Protein AF-A0A914F8B7-F1 (afdb_monomer_lite)

pLDDT: mean 70.93, std 23.7, range [25.31, 95.06]

Foldseek 3Di:
DDDDDDDDDDDDPPPPPPPPPPDFQWAWKDFPNDIWIEGEDAQAAAKAFEPVVCVVVVPPDFAADWDWDAGPVRDIFTFRGKDWTWMGGPHDIDTDIHTYTHDDPTRMYDHVNVVVVDAFDFDQGVNDTDTDHDD

Secondary structure (DSSP, 8-state):
---------SS--------------EEEEEETTEEEEEEE-TT-SS-EEEHHHHHHTT----EEEEEEEE-TTS-EEEEEEEEEEEEEETTEEEEEEEEEES--SSSEEE-HHHHTTSTT-EEEETTEEEE----

Sequence (135 aa):
MVLQTYNVANGIANAVTARIVKSPSCIKITSKDKKFIARVGTGTSLSVCHEKVLETLKIQSYNRGEKTITAPNGHVYHTIGQVQLSILIKNAEVVHDFYVVQQLEEDFLIGNDIMGKFGSISFTDYGKKITFGEV

Radius of gyration: 18.37 Å; chains: 1; bounding box: 32×38×57 Å

Structure (mmCIF, N/CA/C/O backbone):
data_AF-A0A914F8B7-F1
#
_entry.id   AF-A0A914F8B7-F1
#
loop_
_atom_site.group_PDB
_atom_site.id
_atom_site.type_symbol
_atom_site.label_atom_id
_atom_site.label_alt_id
_atom_site.label_comp_id
_atom_site.label_asym_id
_atom_site.label_entity_id
_atom_site.label_seq_id
_atom_site.pdbx_PDB_ins_code
_atom_site.Cartn_x
_atom_site.Cartn_y
_atom_site.Cartn_z
_atom_site.occupancy
_atom_site.B_iso_or_equiv
_atom_site.auth_seq_id
_atom_site.auth_comp_id
_atom_site.auth_asym_id
_atom_site.auth_atom_id
_atom_site.pdbx_PDB_model_num
ATOM 1 N N . MET A 1 1 ? -4.993 6.446 -22.164 1.00 37.19 1 MET A N 1
ATOM 2 C CA . MET A 1 1 ? -6.115 6.061 -23.042 1.00 37.19 1 MET A CA 1
ATOM 3 C C . MET A 1 1 ? -6.555 7.290 -23.816 1.00 37.19 1 MET A C 1
ATOM 5 O O . MET A 1 1 ? -6.651 8.357 -23.220 1.00 37.19 1 MET A O 1
ATOM 9 N N . VAL A 1 2 ? -6.679 7.146 -25.133 1.00 32.12 2 VAL A N 1
ATOM 10 C CA . VAL A 1 2 ? -6.876 8.219 -26.116 1.00 32.12 2 VAL A CA 1
ATOM 11 C C . VAL A 1 2 ? -8.314 8.726 -26.071 1.00 32.12 2 VAL A C 1
ATOM 13 O O . VAL A 1 2 ? -9.238 7.921 -26.040 1.00 32.12 2 VAL A O 1
ATOM 16 N N . LEU A 1 3 ? -8.497 10.043 -26.138 1.00 25.31 3 LEU A N 1
ATOM 17 C CA . LEU A 1 3 ? -9.728 10.644 -26.642 1.00 25.31 3 LEU A CA 1
ATOM 18 C C . LEU A 1 3 ? -9.331 11.688 -27.685 1.00 25.31 3 LEU A C 1
ATOM 20 O O . LEU A 1 3 ? -8.797 12.745 -27.357 1.00 25.31 3 LEU A O 1
ATOM 24 N N . GLN A 1 4 ? -9.541 11.330 -28.950 1.00 32.66 4 GLN A N 1
ATOM 25 C CA . GLN A 1 4 ? -9.626 12.276 -30.053 1.00 32.66 4 GLN A CA 1
ATOM 26 C C . GLN A 1 4 ? -10.985 12.967 -29.976 1.00 32.66 4 GLN A C 1
ATOM 28 O O . GLN A 1 4 ? -12.018 12.303 -29.914 1.00 32.66 4 GLN A O 1
ATOM 33 N N . THR A 1 5 ? -10.984 14.287 -30.081 1.00 30.89 5 THR A N 1
ATOM 34 C CA . THR A 1 5 ? -12.146 15.040 -30.546 1.00 30.89 5 THR A CA 1
ATOM 35 C C . THR A 1 5 ? -11.673 16.006 -31.617 1.00 30.89 5 THR A C 1
ATOM 37 O O . THR A 1 5 ? -10.880 16.909 -31.365 1.00 30.89 5 THR A O 1
ATOM 40 N N . TYR A 1 6 ? -12.145 15.775 -32.839 1.00 34.50 6 TYR A N 1
ATOM 41 C CA . TYR A 1 6 ? -12.023 16.719 -33.938 1.00 34.50 6 TYR A CA 1
ATOM 42 C C . TYR A 1 6 ? -13.198 17.684 -33.871 1.00 34.50 6 TYR A C 1
ATOM 44 O O . TYR A 1 6 ? -14.342 17.255 -33.738 1.00 34.50 6 TYR A O 1
ATOM 52 N N . ASN A 1 7 ? -12.922 18.974 -34.025 1.00 31.27 7 ASN A N 1
ATOM 53 C CA . ASN A 1 7 ? -13.930 19.907 -34.494 1.00 31.27 7 ASN A CA 1
ATOM 54 C C . ASN A 1 7 ? -13.287 20.813 -35.541 1.00 31.27 7 ASN A C 1
ATOM 56 O O . ASN A 1 7 ? -12.334 21.538 -35.258 1.00 31.27 7 ASN A O 1
ATOM 60 N N . VAL A 1 8 ? -13.764 20.681 -36.776 1.00 47.00 8 VAL A N 1
ATOM 61 C CA . VAL A 1 8 ? -13.267 21.402 -37.945 1.00 47.00 8 VAL A CA 1
ATOM 62 C C . VAL A 1 8 ? -14.101 22.665 -38.082 1.00 47.00 8 VAL A C 1
ATOM 64 O O . VAL A 1 8 ? -15.230 22.619 -38.558 1.00 47.00 8 VAL A O 1
ATOM 67 N N . ALA A 1 9 ? -13.545 23.797 -37.668 1.00 38.91 9 ALA A N 1
ATOM 68 C CA . ALA A 1 9 ? -14.028 25.098 -38.102 1.00 38.91 9 ALA A CA 1
ATOM 69 C C . ALA A 1 9 ? -12.837 26.058 -38.197 1.00 38.91 9 ALA A C 1
ATOM 71 O O . ALA A 1 9 ? -12.260 26.455 -37.190 1.00 38.91 9 ALA A O 1
ATOM 72 N N . ASN A 1 10 ? -12.498 26.419 -39.436 1.00 38.81 10 ASN A N 1
ATOM 73 C CA . ASN A 1 10 ? -11.665 27.562 -39.817 1.00 38.81 10 ASN A CA 1
ATOM 74 C C . ASN A 1 10 ? -10.151 27.480 -39.515 1.00 38.81 10 ASN A C 1
ATOM 76 O O . ASN A 1 10 ? -9.609 28.151 -38.646 1.00 38.81 10 ASN A O 1
ATOM 80 N N . GLY A 1 11 ? -9.438 26.742 -40.370 1.00 42.34 11 GLY A N 1
ATOM 81 C CA . GLY A 1 11 ? -8.368 27.344 -41.180 1.00 42.34 11 GLY A CA 1
ATOM 82 C C . GLY A 1 11 ? -6.979 27.613 -40.589 1.00 42.34 11 GLY A C 1
ATOM 83 O O . GLY A 1 11 ? -6.088 27.887 -41.383 1.00 42.34 11 GLY A O 1
ATOM 84 N N . ILE A 1 12 ? -6.723 27.509 -39.280 1.00 40.31 12 ILE A N 1
ATOM 85 C CA . ILE A 1 12 ? -5.348 27.574 -38.737 1.00 40.31 12 ILE A CA 1
ATOM 86 C C . ILE A 1 12 ? -5.205 26.568 -37.589 1.00 40.31 12 ILE A C 1
ATOM 88 O O . ILE A 1 12 ? -5.619 26.818 -36.458 1.00 40.31 12 ILE A O 1
ATOM 92 N N . ALA A 1 13 ? -4.617 25.407 -37.881 1.00 36.19 13 ALA A N 1
ATOM 93 C CA . ALA A 1 13 ? -4.333 24.364 -36.900 1.00 36.19 13 ALA A CA 1
ATOM 94 C C . ALA A 1 13 ? -3.133 24.754 -36.017 1.00 36.19 13 ALA A C 1
ATOM 96 O O . ALA A 1 13 ? -2.030 24.242 -36.184 1.00 36.19 13 ALA A O 1
ATOM 97 N N . ASN A 1 14 ? -3.339 25.652 -35.053 1.00 35.00 14 ASN A N 1
ATOM 98 C CA . ASN A 1 14 ? -2.416 25.782 -33.928 1.00 35.00 14 ASN A CA 1
ATOM 99 C C . ASN A 1 14 ? -2.689 24.628 -32.960 1.00 35.00 14 ASN A C 1
ATOM 101 O O . ASN A 1 14 ? -3.625 24.670 -32.162 1.00 35.00 14 ASN A O 1
ATOM 105 N N . ALA A 1 15 ? -1.888 23.567 -33.067 1.00 36.19 15 ALA A N 1
ATOM 106 C CA . ALA A 1 15 ? -1.939 22.412 -32.181 1.00 36.19 15 ALA A CA 1
ATOM 107 C C . ALA A 1 15 ? -1.484 22.803 -30.764 1.00 36.19 15 ALA A C 1
ATOM 109 O O . ALA A 1 15 ? -0.338 22.593 -30.368 1.00 36.19 15 ALA A O 1
ATOM 110 N N . VAL A 1 16 ? -2.392 23.375 -29.972 1.00 34.91 16 VAL A N 1
ATOM 111 C CA . VAL A 1 16 ? -2.195 23.509 -28.528 1.00 34.91 16 VAL A CA 1
ATOM 112 C C . VAL A 1 16 ? -2.337 22.113 -27.935 1.00 34.91 16 VAL A C 1
ATOM 114 O O . VAL A 1 16 ? -3.436 21.620 -27.685 1.00 34.91 16 VAL A O 1
ATOM 117 N N . THR A 1 17 ? -1.203 21.441 -27.750 1.00 32.34 17 THR A N 1
ATOM 118 C CA . THR A 1 17 ? -1.156 20.142 -27.079 1.00 32.34 17 THR A CA 1
ATOM 119 C C . THR A 1 17 ? -1.384 20.381 -25.590 1.00 32.34 17 THR A C 1
ATOM 121 O O . THR A 1 17 ? -0.444 20.593 -24.826 1.00 32.34 17 THR A O 1
ATOM 124 N N . ALA A 1 18 ? -2.646 20.389 -25.165 1.00 30.89 18 ALA A N 1
ATOM 125 C CA . ALA A 1 18 ? -2.991 20.409 -23.753 1.00 30.89 18 ALA A CA 1
ATOM 126 C C . ALA A 1 18 ? -2.551 19.078 -23.120 1.00 30.89 18 ALA A C 1
ATOM 128 O O . ALA A 1 18 ? -3.255 18.070 -23.182 1.00 30.89 18 ALA A O 1
ATOM 129 N N . ARG A 1 19 ? -1.361 19.055 -22.508 1.00 30.33 19 ARG A N 1
ATOM 130 C CA . ARG A 1 19 ? -0.981 17.990 -21.574 1.00 30.33 19 ARG A CA 1
ATOM 131 C C . ARG A 1 19 ? -1.854 18.143 -20.333 1.00 30.33 19 ARG A C 1
ATOM 133 O O . ARG A 1 19 ? -1.567 18.960 -19.464 1.00 30.33 19 ARG A O 1
ATOM 140 N N . ILE A 1 20 ? -2.921 17.353 -20.242 1.00 35.34 20 ILE A N 1
ATOM 141 C CA . ILE A 1 20 ? -3.621 17.164 -18.972 1.00 35.34 20 ILE A CA 1
ATOM 142 C C . ILE A 1 20 ? -2.668 16.379 -18.071 1.00 35.34 20 ILE A C 1
ATOM 144 O O . ILE A 1 20 ? -2.543 15.159 -18.179 1.00 35.34 20 ILE A O 1
ATOM 148 N N . VAL A 1 21 ? -1.960 17.099 -17.205 1.00 30.67 21 VAL A N 1
ATOM 149 C CA . VAL A 1 21 ? -1.209 16.520 -16.093 1.00 30.67 21 VAL A CA 1
ATOM 150 C C . VAL A 1 21 ? -2.255 15.977 -15.125 1.00 30.67 21 VAL A C 1
ATOM 152 O O . VAL A 1 21 ? -2.869 16.723 -14.369 1.00 30.67 21 VAL A O 1
ATOM 155 N N . LYS A 1 22 ? -2.556 14.679 -15.230 1.00 39.94 22 LYS A N 1
ATOM 156 C CA . LYS A 1 22 ? -3.437 13.996 -14.284 1.00 39.94 22 LYS A CA 1
ATOM 157 C C . LYS A 1 22 ? -2.702 13.992 -12.946 1.00 39.94 22 LYS A C 1
ATOM 159 O O . LYS A 1 22 ? -1.717 13.271 -12.803 1.00 39.94 22 LYS A O 1
ATOM 164 N N . SER A 1 23 ? -3.130 14.842 -12.015 1.00 40.31 23 SER A N 1
ATOM 165 C CA . SER A 1 23 ? -2.624 14.824 -10.644 1.00 40.31 23 SER A CA 1
ATOM 166 C C . SER A 1 23 ? -2.704 13.390 -10.111 1.00 40.31 23 SER A C 1
ATOM 168 O O . SER A 1 23 ? -3.693 12.707 -10.404 1.00 40.31 23 SER A O 1
ATOM 170 N N . PRO A 1 24 ? -1.685 12.896 -9.391 1.00 53.50 24 PRO A N 1
ATOM 171 C CA . PRO A 1 24 ? -1.750 11.567 -8.801 1.00 53.50 24 PRO A CA 1
ATOM 172 C C . PRO A 1 24 ? -2.999 11.486 -7.916 1.00 53.50 24 PRO A C 1
ATOM 174 O O . PRO A 1 24 ? -3.166 12.285 -6.997 1.00 53.50 24 PRO A O 1
ATOM 177 N N . SER A 1 25 ? -3.911 10.564 -8.236 1.00 71.19 25 SER A N 1
ATOM 178 C CA . SER A 1 25 ? -5.146 10.401 -7.472 1.00 71.19 25 SER A CA 1
ATOM 179 C C . SER A 1 25 ? -4.796 9.782 -6.122 1.00 71.19 25 SER A C 1
ATOM 181 O O . SER A 1 25 ? -4.442 8.605 -6.041 1.00 71.19 25 SER A O 1
ATOM 183 N N . CYS A 1 26 ? -4.861 10.585 -5.065 1.00 81.44 26 CYS A N 1
ATOM 184 C CA . CYS A 1 26 ? -4.629 10.136 -3.698 1.00 81.44 26 CYS A CA 1
ATOM 185 C C . CYS A 1 26 ? -5.960 9.825 -3.010 1.00 81.44 26 CYS A C 1
ATOM 187 O O . CYS A 1 26 ? -6.941 10.556 -3.146 1.00 81.44 26 CYS A O 1
ATOM 189 N N . ILE A 1 27 ? -5.991 8.746 -2.236 1.00 84.62 27 ILE A N 1
ATOM 190 C CA . ILE A 1 27 ? -7.159 8.294 -1.483 1.00 84.62 27 ILE A CA 1
ATOM 191 C C . ILE A 1 27 ? -6.814 8.177 -0.001 1.00 84.62 27 ILE A C 1
ATOM 193 O O . ILE A 1 27 ? -5.676 7.900 0.375 1.00 84.62 27 ILE A O 1
ATOM 197 N N . LYS A 1 28 ? -7.813 8.388 0.857 1.00 88.69 28 LYS A N 1
ATOM 198 C CA . LYS A 1 28 ? -7.681 8.151 2.296 1.00 88.69 28 LYS A CA 1
ATOM 199 C C . LYS A 1 28 ? -7.972 6.686 2.584 1.00 88.69 28 LYS A C 1
ATOM 201 O O . LYS A 1 28 ? -9.022 6.186 2.178 1.00 88.69 28 LYS A O 1
ATOM 206 N N . ILE A 1 29 ? -7.076 6.043 3.319 1.00 90.75 29 ILE A N 1
ATOM 207 C CA . ILE A 1 29 ? -7.253 4.673 3.800 1.00 90.75 29 ILE A CA 1
ATOM 208 C C . ILE A 1 29 ? -7.080 4.632 5.316 1.00 90.75 29 ILE A C 1
ATOM 210 O O . ILE A 1 29 ? -6.468 5.526 5.903 1.00 90.75 29 ILE A O 1
ATOM 214 N N . THR A 1 30 ? -7.648 3.617 5.958 1.00 92.06 30 THR A N 1
ATOM 215 C CA . THR A 1 30 ? -7.530 3.416 7.408 1.00 92.06 30 THR A CA 1
ATOM 216 C C . THR A 1 30 ? -6.972 2.028 7.707 1.00 92.06 30 THR A C 1
ATOM 218 O O . THR A 1 30 ? -7.389 1.065 7.085 1.00 92.06 30 THR A O 1
ATOM 221 N N . SER A 1 31 ? -6.046 1.901 8.654 1.00 93.19 31 SER A N 1
ATOM 222 C CA . SER A 1 31 ? -5.557 0.610 9.161 1.00 93.19 31 SER A CA 1
ATOM 223 C C . SER A 1 31 ? -5.355 0.708 10.671 1.00 93.19 31 SER A C 1
ATOM 225 O O . SER A 1 31 ? -4.770 1.688 11.128 1.00 93.19 31 SER A O 1
ATOM 227 N N . LYS A 1 32 ? -5.861 -0.258 11.455 1.00 91.19 32 LYS A N 1
ATOM 228 C CA . LYS A 1 32 ? -5.862 -0.227 12.939 1.00 91.19 32 LYS A CA 1
ATOM 229 C C . LYS A 1 32 ? -6.224 1.157 13.519 1.00 91.19 32 LYS A C 1
ATOM 231 O O . LYS A 1 32 ? -5.476 1.720 14.317 1.00 91.19 32 LYS A O 1
ATOM 236 N N . ASP A 1 33 ? -7.312 1.752 13.029 1.00 89.94 33 ASP A N 1
ATOM 237 C CA . ASP A 1 33 ? -7.808 3.083 13.429 1.00 89.94 33 ASP A CA 1
ATOM 238 C C . ASP A 1 33 ? -6.886 4.279 13.109 1.00 89.94 33 ASP A C 1
ATOM 240 O O . ASP A 1 33 ? -7.164 5.421 13.490 1.00 89.94 33 ASP A O 1
ATOM 244 N N . LYS A 1 34 ? -5.793 4.059 12.372 1.00 92.88 34 LYS A N 1
ATOM 245 C CA . LYS A 1 34 ? -4.893 5.105 11.870 1.00 92.88 34 LYS A CA 1
ATOM 246 C C . LYS A 1 34 ? -5.217 5.426 10.419 1.00 92.88 34 LYS A C 1
ATOM 248 O O . LYS A 1 34 ? -5.467 4.529 9.621 1.00 92.88 34 LYS A O 1
ATOM 253 N N . LYS A 1 35 ? -5.218 6.716 10.082 1.00 92.94 35 LYS A N 1
ATOM 254 C CA . LYS A 1 35 ? -5.517 7.215 8.735 1.00 92.94 35 LYS A CA 1
ATOM 255 C C . LYS A 1 35 ? -4.222 7.489 7.986 1.00 92.94 35 LYS A C 1
ATOM 257 O O . LYS A 1 35 ? -3.328 8.111 8.549 1.00 92.94 35 LYS A O 1
ATOM 262 N N . PHE A 1 36 ? -4.186 7.091 6.722 1.00 93.94 36 PHE A N 1
ATOM 263 C CA . PHE A 1 36 ? -3.040 7.255 5.836 1.00 93.94 36 PHE A CA 1
ATOM 264 C C . PHE A 1 36 ? -3.477 7.796 4.479 1.00 93.94 36 PHE A C 1
ATOM 266 O O . PHE A 1 36 ? -4.652 7.691 4.095 1.00 93.94 36 PHE A O 1
ATOM 273 N N . ILE A 1 37 ? -2.518 8.360 3.750 1.00 90.50 37 ILE A N 1
ATOM 274 C CA . ILE A 1 37 ? -2.707 8.785 2.365 1.00 90.50 37 ILE A CA 1
ATOM 275 C C . ILE A 1 37 ? -2.068 7.761 1.436 1.00 90.50 37 ILE A C 1
ATOM 277 O O . ILE A 1 37 ? -0.882 7.459 1.538 1.00 90.50 37 ILE A O 1
ATOM 281 N N . ALA A 1 38 ? -2.871 7.243 0.511 1.00 89.75 38 ALA A N 1
ATOM 282 C CA . ALA A 1 38 ? -2.425 6.280 -0.475 1.00 89.75 38 ALA A CA 1
ATOM 283 C C . ALA A 1 38 ? -2.512 6.869 -1.884 1.00 89.75 38 ALA A C 1
ATOM 285 O O . ALA A 1 38 ? -3.571 7.347 -2.293 1.00 89.75 38 ALA A O 1
ATOM 286 N N . ARG A 1 39 ? -1.418 6.817 -2.643 1.00 87.19 39 ARG A N 1
ATOM 287 C CA . ARG A 1 39 ? -1.391 7.190 -4.060 1.00 87.19 39 ARG A CA 1
ATOM 288 C C . ARG A 1 39 ? -1.854 6.002 -4.902 1.00 87.19 39 ARG A C 1
ATOM 290 O O . ARG A 1 39 ? -1.351 4.893 -4.752 1.0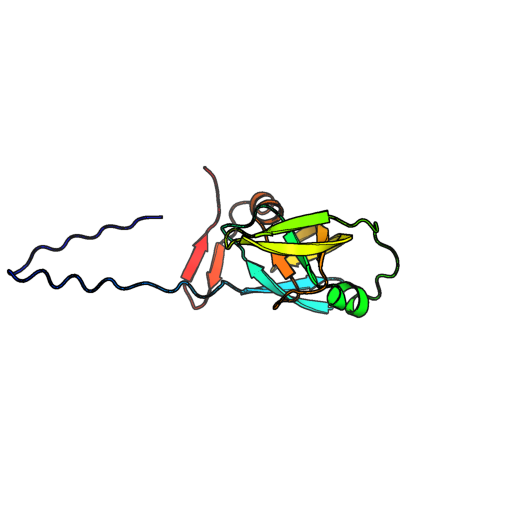0 87.19 39 ARG A O 1
ATOM 297 N N . VAL A 1 40 ? -2.808 6.225 -5.801 1.00 83.31 40 VAL A N 1
ATOM 298 C CA . VAL A 1 40 ? -3.336 5.195 -6.707 1.00 83.31 40 VAL A CA 1
ATOM 299 C C . VAL A 1 40 ? -2.483 5.162 -7.974 1.00 83.31 40 VAL A C 1
ATOM 301 O O . VAL A 1 40 ? -2.522 6.084 -8.792 1.00 83.31 40 VAL A O 1
ATOM 304 N N . GLY A 1 41 ? -1.689 4.104 -8.138 1.00 73.44 41 GLY A N 1
ATOM 305 C CA . GLY A 1 41 ? -0.772 3.945 -9.260 1.00 73.44 41 GLY A CA 1
ATOM 306 C C . GLY A 1 41 ? -1.395 3.137 -10.395 1.00 73.44 41 GLY A C 1
ATOM 307 O O . GLY A 1 41 ? -1.325 1.915 -10.418 1.00 73.44 41 GLY A O 1
ATOM 308 N N . THR A 1 42 ? -1.952 3.807 -11.408 1.00 63.62 42 THR A N 1
ATOM 309 C CA . THR A 1 42 ? -2.565 3.118 -12.566 1.00 63.62 42 THR A CA 1
ATOM 310 C C . THR A 1 42 ? -1.562 2.363 -13.450 1.00 63.62 42 THR A C 1
ATOM 312 O O . THR A 1 42 ? -1.966 1.654 -14.365 1.00 63.62 42 THR A O 1
ATOM 315 N N . GLY A 1 43 ? -0.258 2.549 -13.223 1.00 66.12 43 GLY A N 1
ATOM 316 C CA . GLY A 1 43 ? 0.827 1.861 -13.930 1.00 66.12 43 GLY A CA 1
ATOM 317 C C . GLY A 1 43 ? 1.656 0.929 -13.045 1.00 66.12 43 GLY A C 1
ATOM 318 O O . GLY A 1 43 ? 2.688 0.445 -13.495 1.00 66.12 43 GLY A O 1
ATOM 319 N N . THR A 1 44 ? 1.263 0.710 -11.790 1.00 70.88 44 THR A N 1
ATOM 320 C CA . THR A 1 44 ? 2.037 -0.098 -10.839 1.00 70.88 44 THR A CA 1
ATOM 321 C C . THR A 1 44 ? 1.342 -1.426 -10.599 1.00 70.88 44 THR A C 1
ATOM 323 O O . THR A 1 44 ? 0.193 -1.456 -10.168 1.00 70.88 44 THR A O 1
ATOM 326 N N . SER A 1 45 ? 2.035 -2.531 -10.866 1.00 79.06 45 SER A N 1
ATOM 327 C CA . SER A 1 45 ? 1.486 -3.877 -10.656 1.00 79.06 45 SER A CA 1
ATOM 328 C C . SER A 1 45 ? 1.464 -4.298 -9.188 1.00 79.06 45 SER A C 1
ATOM 330 O O . SER A 1 45 ? 0.720 -5.207 -8.847 1.00 79.06 45 SER A O 1
ATOM 332 N N . LEU A 1 46 ? 2.281 -3.655 -8.349 1.00 85.62 46 LEU A N 1
ATOM 333 C CA . LEU A 1 46 ? 2.501 -4.019 -6.952 1.00 85.62 46 LEU A CA 1
ATOM 334 C C . LEU A 1 46 ? 2.128 -2.868 -6.022 1.00 85.62 46 LEU A C 1
ATOM 336 O O . LEU A 1 46 ? 2.389 -1.703 -6.338 1.00 85.62 46 LEU A O 1
ATOM 340 N N . SER A 1 47 ? 1.593 -3.215 -4.859 1.00 90.44 47 SER A N 1
ATOM 341 C CA . SER A 1 47 ? 1.329 -2.293 -3.763 1.00 90.44 47 SER A CA 1
ATOM 342 C C . SER A 1 47 ? 2.505 -2.232 -2.783 1.00 90.44 47 SER A C 1
ATOM 344 O O . SER A 1 47 ? 3.048 -3.255 -2.353 1.00 90.44 47 SER A O 1
ATOM 346 N N . VAL A 1 48 ? 2.904 -1.013 -2.412 1.00 92.12 48 VAL A N 1
ATOM 347 C CA . VAL A 1 48 ? 4.002 -0.757 -1.463 1.00 92.12 48 VAL A CA 1
ATOM 348 C C . VAL A 1 48 ? 3.540 0.165 -0.337 1.00 92.12 48 VAL A C 1
ATOM 350 O O . VAL A 1 48 ? 2.643 0.988 -0.523 1.00 92.12 48 VAL A O 1
ATOM 353 N N . CYS A 1 49 ? 4.164 0.054 0.830 1.00 94.06 49 CYS A N 1
ATOM 354 C CA . CYS A 1 49 ? 3.990 0.986 1.938 1.00 94.06 49 CYS A CA 1
ATOM 355 C C . CYS A 1 49 ? 5.339 1.471 2.472 1.00 94.06 49 CYS A C 1
ATOM 357 O O . CYS A 1 49 ? 6.345 0.757 2.427 1.00 94.06 49 CYS A O 1
ATOM 359 N N . HIS A 1 50 ? 5.354 2.679 3.020 1.00 94.81 50 HIS A N 1
ATOM 360 C CA . HIS A 1 50 ? 6.529 3.234 3.676 1.00 94.81 50 HIS A CA 1
ATOM 361 C C . HIS A 1 50 ? 6.783 2.531 5.021 1.00 94.81 50 HIS A C 1
ATOM 363 O O . HIS A 1 50 ? 5.849 2.258 5.772 1.00 94.81 50 HIS A O 1
ATOM 369 N N . GLU A 1 51 ? 8.046 2.303 5.392 1.00 93.44 51 GLU A N 1
ATOM 370 C CA . GLU A 1 51 ? 8.424 1.749 6.708 1.00 93.44 51 GLU A CA 1
ATOM 371 C C . GLU A 1 51 ? 7.802 2.483 7.920 1.00 93.44 51 GLU A C 1
ATOM 373 O O . GLU A 1 51 ? 7.416 1.833 8.891 1.00 93.44 51 GLU A O 1
ATOM 378 N N . LYS A 1 52 ? 7.584 3.806 7.845 1.00 94.38 52 LYS A N 1
ATOM 379 C CA . LYS A 1 52 ? 6.939 4.611 8.904 1.00 94.38 52 LYS A CA 1
ATOM 380 C C . LYS A 1 52 ? 5.509 4.168 9.214 1.00 94.38 52 LYS A C 1
ATOM 382 O O . LYS A 1 52 ? 5.007 4.383 10.321 1.00 94.38 52 LYS A O 1
ATOM 387 N N . VAL A 1 53 ? 4.840 3.526 8.257 1.00 94.81 53 VAL A N 1
ATOM 388 C CA . VAL A 1 53 ? 3.526 2.916 8.477 1.00 94.81 53 VAL A CA 1
ATOM 389 C C . VAL A 1 53 ? 3.635 1.810 9.522 1.00 94.81 53 VAL A C 1
ATOM 391 O O . VAL A 1 53 ? 2.792 1.733 10.415 1.00 94.81 53 VAL A O 1
ATOM 394 N N . LEU A 1 54 ? 4.689 0.990 9.472 1.00 94.50 54 LEU A N 1
ATOM 395 C CA . LEU A 1 54 ? 4.903 -0.075 10.452 1.00 94.50 54 LEU A CA 1
ATOM 396 C C . LEU A 1 54 ? 5.098 0.493 11.853 1.00 94.50 54 LEU A C 1
ATOM 398 O O . LEU A 1 54 ? 4.487 -0.000 12.800 1.00 94.50 54 LEU A O 1
ATOM 402 N N . GLU A 1 55 ? 5.888 1.559 11.976 1.00 93.88 55 GLU A N 1
ATOM 403 C CA . GLU A 1 55 ? 6.112 2.264 13.242 1.00 93.88 55 GLU A CA 1
ATOM 404 C C . GLU A 1 55 ? 4.794 2.813 13.801 1.00 93.88 55 GLU A C 1
ATOM 406 O O . GLU A 1 55 ? 4.441 2.572 14.958 1.00 93.88 55 GLU A O 1
ATOM 411 N N . THR A 1 56 ? 4.009 3.471 12.944 1.00 95.06 56 THR A N 1
ATOM 412 C CA . THR A 1 56 ? 2.708 4.054 13.299 1.00 95.06 56 THR A CA 1
ATOM 413 C C . THR A 1 56 ? 1.706 2.990 13.754 1.00 95.06 56 THR A C 1
ATOM 415 O O . THR A 1 56 ? 0.951 3.200 14.708 1.00 95.06 56 THR A O 1
ATOM 418 N N . LEU A 1 57 ? 1.714 1.828 13.096 1.00 94.94 57 LEU A N 1
ATOM 419 C CA . LEU A 1 57 ? 0.865 0.676 13.410 1.00 94.94 57 LEU A CA 1
ATOM 420 C C . LEU A 1 57 ? 1.444 -0.235 14.504 1.00 94.94 57 LEU A C 1
ATOM 422 O O . LEU A 1 57 ? 0.822 -1.257 14.833 1.00 94.94 57 LEU A O 1
ATOM 426 N N . LYS A 1 58 ? 2.614 0.120 15.056 1.00 94.50 58 LYS A N 1
ATOM 427 C CA . LYS A 1 58 ? 3.384 -0.652 16.043 1.00 94.50 58 LYS A CA 1
ATOM 428 C C . LYS A 1 58 ? 3.607 -2.108 15.613 1.00 94.50 58 LYS A C 1
ATOM 430 O O . LYS A 1 58 ? 3.481 -3.034 16.413 1.00 94.50 58 LYS A O 1
ATOM 435 N N . ILE A 1 59 ? 3.892 -2.322 14.332 1.00 91.75 59 ILE A N 1
ATOM 436 C CA . ILE A 1 59 ? 4.169 -3.641 13.761 1.00 91.75 59 ILE A CA 1
ATOM 437 C C . ILE A 1 59 ? 5.657 -3.928 13.917 1.00 91.75 59 ILE A C 1
ATOM 439 O O . ILE A 1 59 ? 6.494 -3.280 13.300 1.00 91.75 59 ILE A O 1
ATOM 443 N N . GLN A 1 60 ? 5.977 -4.914 14.751 1.00 85.81 60 GLN A N 1
ATOM 444 C CA . GLN A 1 60 ? 7.361 -5.311 15.029 1.00 85.81 60 GLN A CA 1
ATOM 445 C C . GLN A 1 60 ? 7.803 -6.539 14.226 1.00 85.81 60 GLN A C 1
ATOM 447 O O . GLN A 1 60 ? 8.996 -6.737 14.013 1.00 85.81 60 GLN A O 1
ATOM 452 N N . SER A 1 61 ? 6.845 -7.351 13.768 1.00 87.56 61 SER A N 1
ATOM 453 C CA . SER A 1 61 ? 7.100 -8.573 13.009 1.00 87.56 61 SER A CA 1
ATOM 454 C C . SER A 1 61 ? 6.538 -8.445 11.600 1.00 87.56 61 SER A C 1
ATOM 456 O O . SER A 1 61 ? 5.349 -8.186 11.417 1.00 87.56 61 SER A O 1
ATOM 458 N N . TYR A 1 62 ? 7.414 -8.602 10.616 1.00 89.81 62 TYR A N 1
ATOM 459 C CA . TYR A 1 62 ? 7.097 -8.669 9.196 1.00 89.81 62 TYR A CA 1
ATOM 460 C C . TYR A 1 62 ? 8.164 -9.523 8.506 1.00 89.81 62 TYR A C 1
ATOM 462 O O . TYR A 1 62 ? 9.258 -9.718 9.046 1.00 89.81 62 TYR A O 1
ATOM 470 N N . ASN A 1 63 ? 7.845 -10.066 7.334 1.00 90.62 63 ASN A N 1
ATOM 471 C CA . ASN A 1 63 ? 8.767 -10.932 6.615 1.00 90.62 63 ASN A CA 1
ATOM 472 C C . ASN A 1 63 ? 9.901 -10.085 6.028 1.00 90.62 63 ASN A C 1
ATOM 474 O O . ASN A 1 63 ? 9.695 -9.362 5.053 1.00 90.62 63 ASN A O 1
ATOM 478 N N . ARG A 1 64 ? 11.083 -10.135 6.644 1.00 87.31 64 ARG A N 1
ATOM 479 C CA . ARG A 1 64 ? 12.254 -9.396 6.167 1.00 87.31 64 ARG A CA 1
ATOM 480 C C . ARG A 1 64 ? 12.829 -10.071 4.934 1.00 87.31 64 ARG A C 1
ATOM 482 O O . ARG A 1 64 ? 13.013 -11.283 4.901 1.00 87.31 64 ARG A O 1
ATOM 489 N N . GLY A 1 65 ? 13.143 -9.265 3.935 1.00 84.44 65 GLY A N 1
ATOM 490 C CA . GLY A 1 65 ? 13.683 -9.758 2.682 1.00 84.44 65 GLY A CA 1
ATOM 491 C C . GLY A 1 65 ? 13.877 -8.616 1.710 1.00 84.44 65 GLY A C 1
ATOM 492 O O . GLY A 1 65 ? 12.935 -7.881 1.404 1.00 84.44 65 GLY A O 1
ATOM 493 N N . GLU A 1 66 ? 15.106 -8.475 1.232 1.00 83.50 66 GLU A N 1
ATOM 494 C CA . GLU A 1 66 ? 15.437 -7.440 0.270 1.00 83.50 66 GLU A CA 1
ATOM 495 C C . GLU A 1 66 ? 15.062 -7.883 -1.137 1.00 83.50 66 GLU A C 1
ATOM 497 O O . GLU A 1 66 ? 15.414 -8.971 -1.600 1.00 83.50 66 GLU A O 1
ATOM 502 N N . LYS A 1 67 ? 14.309 -7.023 -1.816 1.00 83.94 67 LYS A N 1
ATOM 503 C CA . LYS A 1 67 ? 13.991 -7.134 -3.232 1.00 83.94 67 LYS A CA 1
ATOM 504 C C . LYS A 1 67 ? 14.063 -5.751 -3.849 1.00 83.94 67 LYS A C 1
ATOM 506 O O . LYS A 1 67 ? 13.860 -4.727 -3.197 1.00 83.94 67 LYS A O 1
ATOM 511 N N . THR A 1 68 ? 14.343 -5.740 -5.137 1.00 83.94 68 THR A N 1
ATOM 512 C CA . THR A 1 68 ? 14.380 -4.523 -5.930 1.00 83.94 68 THR A CA 1
ATOM 513 C C . THR A 1 68 ? 13.096 -4.438 -6.738 1.00 83.94 68 THR A C 1
ATOM 515 O O . THR A 1 68 ? 12.763 -5.371 -7.468 1.00 83.94 68 THR A O 1
ATOM 518 N N . ILE A 1 69 ? 12.369 -3.331 -6.600 1.00 82.25 69 ILE A N 1
ATOM 519 C CA . ILE A 1 69 ? 11.169 -3.045 -7.387 1.00 82.25 69 ILE A CA 1
ATOM 520 C C . ILE A 1 69 ? 11.472 -1.857 -8.289 1.00 82.25 69 ILE A C 1
ATOM 522 O O . ILE A 1 69 ? 11.822 -0.780 -7.815 1.00 82.25 69 ILE A O 1
ATOM 526 N N . THR A 1 70 ? 11.311 -2.039 -9.594 1.00 80.31 70 THR A N 1
ATOM 527 C CA . THR A 1 70 ? 11.478 -0.959 -10.568 1.00 80.31 70 THR A CA 1
ATOM 528 C C . THR A 1 70 ? 10.118 -0.377 -10.923 1.00 80.31 70 THR A C 1
ATOM 530 O O . THR A 1 70 ? 9.221 -1.088 -11.377 1.00 80.31 70 THR A O 1
ATOM 533 N N . ALA A 1 71 ? 9.958 0.924 -10.713 1.00 73.12 71 ALA A N 1
ATOM 534 C CA . ALA A 1 71 ? 8.774 1.657 -11.123 1.00 73.12 71 ALA A CA 1
ATOM 535 C C . ALA A 1 71 ? 8.787 1.971 -12.629 1.00 73.12 71 ALA A C 1
ATOM 537 O O . ALA A 1 71 ? 9.848 1.988 -13.256 1.00 73.12 71 ALA A O 1
ATOM 538 N N . PRO A 1 72 ? 7.623 2.289 -13.229 1.00 65.69 72 PRO A N 1
ATOM 539 C CA . PRO A 1 72 ? 7.523 2.561 -14.666 1.00 65.69 72 PRO A CA 1
ATOM 540 C C . PRO A 1 72 ? 8.372 3.740 -15.167 1.00 65.69 72 PRO A C 1
ATOM 542 O O . PRO A 1 72 ? 8.680 3.813 -16.351 1.00 65.69 72 PRO A O 1
ATOM 545 N N . ASN A 1 73 ? 8.748 4.670 -14.285 1.00 69.25 73 ASN A N 1
ATOM 546 C CA . ASN A 1 73 ? 9.636 5.796 -14.593 1.00 69.25 73 ASN A CA 1
ATOM 547 C C . ASN A 1 73 ? 11.134 5.431 -14.507 1.00 69.25 73 ASN A C 1
ATOM 549 O O . ASN A 1 73 ? 11.976 6.321 -14.595 1.00 69.25 73 ASN A O 1
ATOM 553 N N . GLY A 1 74 ? 11.466 4.154 -14.293 1.00 72.69 74 GLY A N 1
ATOM 554 C CA . GLY A 1 74 ? 12.834 3.671 -14.107 1.00 72.69 74 GLY A CA 1
ATOM 555 C C . GLY A 1 74 ? 13.387 3.875 -12.695 1.00 72.69 74 GLY A C 1
ATOM 556 O O . GLY A 1 74 ? 14.516 3.468 -12.432 1.00 72.69 74 GLY A O 1
ATOM 557 N N . HIS A 1 75 ? 12.620 4.472 -11.776 1.00 78.31 75 HIS A N 1
ATOM 558 C CA . HIS A 1 75 ? 13.042 4.604 -10.387 1.00 78.31 75 HIS A CA 1
ATOM 559 C C . HIS A 1 75 ? 13.089 3.232 -9.711 1.00 78.31 75 HIS A C 1
ATOM 561 O O . HIS A 1 75 ? 12.211 2.392 -9.917 1.00 78.31 75 HIS A O 1
ATOM 567 N N . VAL A 1 76 ? 14.116 3.012 -8.897 1.00 81.62 76 VAL A N 1
ATOM 568 C CA . VAL A 1 76 ? 14.375 1.731 -8.249 1.00 81.62 76 VAL A CA 1
ATOM 569 C C . VAL A 1 76 ? 14.137 1.865 -6.753 1.00 81.62 76 VAL A C 1
ATOM 571 O O . VAL A 1 76 ? 14.822 2.623 -6.075 1.00 81.62 76 VAL A O 1
ATOM 574 N N . TYR A 1 77 ? 13.177 1.101 -6.243 1.00 82.56 77 TYR A N 1
ATOM 575 C CA . TYR A 1 77 ? 12.889 0.991 -4.822 1.00 82.56 77 TYR A CA 1
ATOM 576 C C . TYR A 1 77 ? 13.557 -0.254 -4.243 1.00 82.56 77 TYR A C 1
ATOM 578 O O . TYR A 1 77 ? 13.409 -1.361 -4.770 1.00 82.56 77 TYR A O 1
ATOM 586 N N . HIS A 1 78 ? 14.250 -0.076 -3.122 1.00 85.62 78 HIS A N 1
ATOM 587 C CA . HIS A 1 78 ? 14.759 -1.173 -2.308 1.00 85.62 78 HIS A CA 1
ATOM 588 C C . HIS A 1 78 ? 13.732 -1.502 -1.226 1.00 85.62 78 HIS A C 1
ATOM 590 O O . HIS A 1 78 ? 13.378 -0.646 -0.410 1.00 85.62 78 HIS A O 1
ATOM 596 N N . THR A 1 79 ? 13.220 -2.731 -1.242 1.00 90.50 79 THR A N 1
ATOM 597 C CA . THR A 1 79 ? 12.299 -3.203 -0.209 1.00 90.50 79 THR A CA 1
ATOM 598 C C . THR A 1 79 ? 13.080 -3.744 0.975 1.00 90.50 79 THR A C 1
ATOM 600 O O . THR A 1 79 ? 14.079 -4.427 0.786 1.00 90.50 79 THR A O 1
ATOM 603 N N . ILE A 1 80 ? 12.581 -3.526 2.185 1.00 91.50 80 ILE A N 1
ATOM 604 C CA . ILE A 1 80 ? 13.135 -4.115 3.416 1.00 91.50 80 ILE A CA 1
ATOM 605 C C . ILE A 1 80 ? 12.378 -5.381 3.848 1.00 91.50 80 ILE A C 1
ATOM 607 O O . ILE A 1 80 ? 12.821 -6.128 4.722 1.00 91.50 80 ILE A O 1
ATOM 611 N N . GLY A 1 81 ? 11.225 -5.643 3.232 1.00 93.06 81 GLY A N 1
ATOM 612 C CA . GLY A 1 81 ? 10.434 -6.837 3.490 1.00 93.06 81 GLY A CA 1
ATOM 613 C C . GLY A 1 81 ? 9.022 -6.759 2.931 1.00 93.06 81 GLY A C 1
ATOM 614 O O . GLY A 1 81 ? 8.701 -5.905 2.103 1.00 93.06 81 GLY A O 1
ATOM 615 N N . GLN A 1 82 ? 8.176 -7.660 3.417 1.00 94.12 82 GLN A N 1
ATOM 616 C CA . GLN A 1 82 ? 6.747 -7.712 3.142 1.00 94.12 82 GLN A CA 1
ATOM 617 C C . GLN A 1 82 ? 5.951 -7.800 4.440 1.00 94.12 82 GLN A C 1
ATOM 619 O O . GLN A 1 82 ? 6.346 -8.485 5.387 1.00 94.12 82 GLN A O 1
ATOM 624 N N . 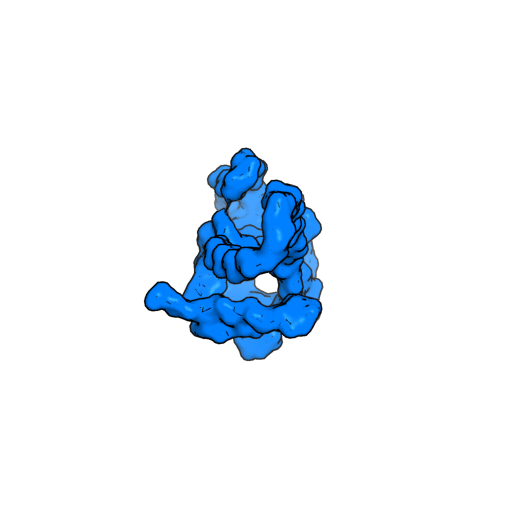VAL A 1 83 ? 4.804 -7.132 4.467 1.00 94.75 83 VAL A N 1
ATOM 625 C CA . VAL A 1 83 ? 3.887 -7.109 5.604 1.00 94.75 83 VAL A CA 1
ATOM 626 C C . VAL A 1 83 ? 2.464 -7.344 5.119 1.00 94.75 83 VAL A C 1
ATOM 628 O O . VAL A 1 83 ? 2.032 -6.739 4.144 1.00 94.75 83 VAL A O 1
ATOM 631 N N . GLN A 1 84 ? 1.710 -8.185 5.818 1.00 93.62 84 GLN A N 1
ATOM 632 C CA . GLN A 1 84 ? 0.278 -8.287 5.582 1.00 93.62 84 GLN A CA 1
ATOM 633 C C . GLN A 1 84 ? -0.452 -7.223 6.401 1.00 93.62 84 GLN A C 1
ATOM 635 O O . GLN A 1 84 ? -0.308 -7.170 7.625 1.00 93.62 84 GLN A O 1
ATOM 640 N N . LEU A 1 85 ? -1.236 -6.376 5.739 1.00 93.31 85 LEU A N 1
ATOM 641 C CA . LEU A 1 85 ? -2.020 -5.323 6.381 1.00 93.31 85 LEU A CA 1
ATOM 642 C C . LEU A 1 85 ? -3.485 -5.449 5.990 1.00 93.31 85 LEU A C 1
ATOM 644 O O . LEU A 1 85 ? -3.804 -5.714 4.831 1.00 93.31 85 LEU A O 1
ATOM 648 N N . SER A 1 86 ? -4.365 -5.196 6.959 1.00 91.50 86 SER A N 1
ATOM 649 C CA . SER A 1 86 ? -5.762 -4.887 6.674 1.00 91.50 86 SER A CA 1
ATOM 650 C C . SER A 1 86 ? -5.909 -3.382 6.482 1.00 91.50 86 SER A C 1
ATOM 652 O O . SER A 1 86 ? -5.529 -2.601 7.364 1.00 91.50 86 SER A O 1
ATOM 654 N N . ILE A 1 87 ? -6.432 -2.975 5.329 1.00 91.19 87 ILE A N 1
ATOM 655 C CA . ILE A 1 87 ? -6.745 -1.586 5.015 1.00 91.19 87 ILE A CA 1
ATOM 656 C C . I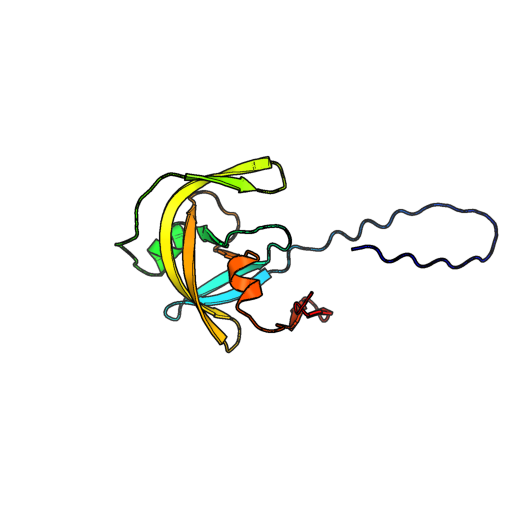LE A 1 87 ? -8.234 -1.428 4.708 1.00 91.19 87 ILE A C 1
ATOM 658 O O . ILE A 1 87 ? -8.826 -2.184 3.945 1.00 91.19 87 ILE A O 1
ATOM 662 N N . LEU A 1 88 ? -8.837 -0.394 5.278 1.00 86.31 88 LEU A N 1
ATOM 663 C CA . LEU A 1 88 ? -10.190 0.050 4.996 1.00 86.31 88 LEU A CA 1
ATOM 664 C C . LEU A 1 88 ? -10.127 1.200 3.990 1.00 86.31 88 LEU A C 1
ATOM 666 O O . LEU A 1 88 ? -9.613 2.284 4.290 1.00 86.31 88 LEU A O 1
ATOM 670 N N . ILE A 1 89 ? -10.674 0.967 2.799 1.00 84.25 89 ILE A N 1
ATOM 671 C CA . ILE A 1 89 ? -10.840 1.982 1.760 1.00 84.25 89 ILE A CA 1
ATOM 672 C C . ILE A 1 89 ? -12.326 2.301 1.650 1.00 84.25 89 ILE A C 1
ATOM 674 O O . ILE A 1 89 ? -13.125 1.467 1.222 1.00 84.25 89 ILE A O 1
ATOM 678 N N . LYS A 1 90 ? -12.711 3.527 2.025 1.00 78.12 90 LYS A N 1
ATOM 679 C CA . LYS A 1 90 ? -14.120 3.923 2.190 1.00 78.12 90 LYS A CA 1
ATOM 680 C C . LYS A 1 90 ? -14.834 2.985 3.181 1.00 78.12 90 LYS A C 1
ATOM 682 O O . LYS A 1 90 ? -14.645 3.152 4.378 1.00 78.12 90 LYS A O 1
ATOM 687 N N . ASN A 1 91 ? -15.586 2.001 2.680 1.00 76.81 91 ASN A N 1
ATOM 688 C CA . ASN A 1 91 ? -16.368 1.036 3.464 1.00 76.81 91 ASN A CA 1
ATOM 689 C C . ASN A 1 91 ? -15.985 -0.424 3.163 1.00 76.81 91 ASN A C 1
ATOM 691 O O . ASN A 1 91 ? -16.717 -1.333 3.540 1.00 76.81 91 ASN A O 1
ATOM 695 N N . ALA A 1 92 ? -14.890 -0.652 2.436 1.00 78.81 92 ALA A N 1
ATOM 696 C CA . ALA A 1 92 ? -14.447 -1.984 2.053 1.00 78.81 92 ALA A CA 1
ATOM 697 C C . ALA A 1 92 ? -13.087 -2.282 2.688 1.00 78.81 92 ALA A C 1
ATOM 699 O O . ALA A 1 92 ? -12.129 -1.524 2.513 1.00 78.81 92 ALA A O 1
ATOM 700 N N . GLU A 1 93 ? -13.032 -3.368 3.453 1.00 84.06 93 GLU A N 1
ATOM 701 C CA . GLU A 1 93 ? -11.818 -3.857 4.096 1.00 84.06 93 GLU A CA 1
ATOM 702 C C . GLU A 1 93 ? -11.104 -4.848 3.175 1.00 84.06 93 GLU A C 1
ATOM 704 O O . GLU A 1 93 ? -11.725 -5.748 2.608 1.00 84.06 93 GLU A O 1
ATOM 709 N N . VAL A 1 94 ? -9.794 -4.672 3.012 1.00 86.88 94 VAL A N 1
ATOM 710 C CA . VAL A 1 94 ? -8.942 -5.550 2.213 1.00 86.88 94 VAL A CA 1
ATOM 711 C C . VAL A 1 94 ? -7.700 -5.908 2.999 1.00 86.88 94 VAL A C 1
ATOM 713 O O . VAL A 1 94 ? -6.933 -5.041 3.412 1.00 86.88 94 VAL A O 1
ATOM 716 N N . VAL A 1 95 ? -7.480 -7.212 3.133 1.00 88.75 95 VAL A N 1
ATOM 717 C CA . VAL A 1 95 ? -6.232 -7.777 3.636 1.00 88.75 95 VAL A CA 1
ATOM 718 C C . VAL A 1 95 ? -5.313 -8.059 2.450 1.00 88.75 95 VAL A C 1
ATOM 720 O O . VAL A 1 95 ? -5.697 -8.742 1.491 1.00 88.75 95 VAL A O 1
ATOM 723 N N . HIS A 1 96 ? -4.106 -7.502 2.485 1.00 90.56 96 HIS A N 1
ATOM 724 C CA . HIS A 1 96 ? -3.142 -7.640 1.400 1.00 90.56 96 HIS A CA 1
ATOM 725 C C . HIS A 1 96 ? -1.696 -7.595 1.892 1.00 90.56 96 HIS A C 1
ATOM 727 O O . HIS A 1 96 ? -1.403 -6.987 2.922 1.00 90.56 96 HIS A O 1
ATOM 733 N N . ASP A 1 97 ? -0.805 -8.226 1.130 1.00 91.50 97 ASP A N 1
ATOM 734 C CA . ASP A 1 97 ? 0.629 -8.226 1.385 1.00 91.50 97 ASP A CA 1
ATOM 735 C C . ASP A 1 97 ? 1.268 -7.025 0.684 1.00 91.50 97 ASP A C 1
ATOM 737 O O . ASP A 1 97 ? 1.293 -6.941 -0.539 1.00 91.50 97 ASP A O 1
ATOM 741 N N . PHE A 1 98 ? 1.794 -6.089 1.464 1.00 93.25 98 PHE A N 1
ATOM 742 C CA . PHE A 1 98 ? 2.494 -4.911 0.975 1.00 93.25 98 PHE A CA 1
ATOM 743 C C . PHE A 1 98 ? 3.993 -5.127 1.037 1.00 93.25 98 PHE A C 1
ATOM 745 O O . PHE A 1 98 ? 4.529 -5.627 2.029 1.00 93.25 98 PHE A O 1
ATOM 752 N N . TYR A 1 99 ? 4.689 -4.670 0.004 1.00 93.88 99 TYR A N 1
ATOM 753 C CA . TYR A 1 99 ? 6.131 -4.494 0.078 1.00 93.88 99 TYR A CA 1
ATOM 754 C C . TYR A 1 99 ? 6.467 -3.250 0.895 1.00 93.88 99 TYR A C 1
ATOM 756 O O . TYR A 1 99 ? 5.894 -2.183 0.687 1.00 93.88 99 TYR A O 1
ATOM 764 N N . VAL A 1 100 ? 7.420 -3.378 1.808 1.00 94.25 100 VAL A N 1
ATOM 765 C CA . VAL A 1 100 ? 7.849 -2.281 2.675 1.00 94.25 100 VAL A CA 1
ATOM 766 C C . VAL A 1 100 ? 9.076 -1.625 2.062 1.00 94.25 100 VAL A C 1
ATOM 768 O O . VAL A 1 100 ? 10.061 -2.311 1.798 1.00 94.25 100 VAL A O 1
ATOM 771 N N . VAL A 1 101 ? 9.033 -0.311 1.854 1.00 92.75 101 VAL A N 1
ATOM 772 C CA . VAL A 1 101 ? 10.137 0.489 1.296 1.00 92.75 101 VAL A CA 1
ATOM 773 C C . VAL A 1 101 ? 10.511 1.633 2.242 1.00 92.75 101 VAL A C 1
ATOM 775 O O . VAL A 1 101 ? 9.676 2.116 3.009 1.00 92.75 101 VAL A O 1
ATOM 778 N N . GLN A 1 102 ? 11.766 2.082 2.191 1.00 88.31 102 GLN A N 1
ATOM 779 C CA . GLN A 1 102 ? 12.244 3.194 3.033 1.00 88.31 102 GLN A CA 1
ATOM 780 C C . GLN A 1 102 ? 12.024 4.566 2.393 1.00 88.31 102 GLN A C 1
ATOM 782 O O . GLN A 1 102 ? 11.889 5.568 3.086 1.00 88.31 102 GLN A O 1
ATOM 787 N N . GLN A 1 103 ? 11.999 4.617 1.060 1.00 85.00 103 GLN A N 1
ATOM 788 C CA . GLN A 1 103 ? 11.875 5.853 0.296 1.00 85.00 103 GLN A CA 1
ATOM 789 C C . GLN A 1 103 ? 10.557 5.831 -0.471 1.00 85.00 103 GLN A C 1
ATOM 791 O O . GLN A 1 103 ? 10.456 5.207 -1.523 1.00 85.00 103 GLN A O 1
ATOM 796 N N . LEU A 1 104 ? 9.537 6.489 0.077 1.00 84.56 104 LEU A N 1
ATOM 797 C CA . LEU A 1 104 ? 8.242 6.697 -0.569 1.00 84.56 104 LEU A CA 1
ATOM 798 C C . LEU A 1 104 ? 7.722 8.086 -0.177 1.00 84.56 104 LEU A C 1
ATOM 800 O O . LEU A 1 104 ? 7.833 8.474 0.982 1.00 84.56 104 LEU A O 1
ATOM 804 N N . GLU A 1 105 ? 7.203 8.855 -1.137 1.00 82.88 105 GLU A N 1
ATOM 805 C CA . GLU A 1 105 ? 6.652 10.194 -0.860 1.00 82.88 105 GLU A CA 1
ATOM 806 C C . GLU A 1 105 ? 5.354 10.113 -0.041 1.00 82.88 105 GLU A C 1
ATOM 808 O O . GLU A 1 105 ? 5.105 10.948 0.825 1.00 82.88 105 GLU A O 1
ATOM 813 N N . GLU A 1 106 ? 4.538 9.093 -0.311 1.00 85.94 106 GLU A N 1
ATOM 814 C CA . GLU A 1 106 ? 3.313 8.775 0.420 1.00 85.94 106 GLU A CA 1
ATOM 815 C C . GLU A 1 106 ? 3.499 7.667 1.460 1.00 85.94 106 GLU A C 1
ATOM 817 O O . GLU A 1 106 ? 4.485 6.933 1.459 1.00 85.94 106 GLU A O 1
ATOM 822 N N . ASP A 1 107 ? 2.482 7.484 2.307 1.00 93.06 107 ASP A N 1
ATOM 823 C CA . ASP A 1 107 ? 2.407 6.338 3.216 1.00 93.06 107 ASP A CA 1
ATOM 824 C C . ASP A 1 107 ? 2.231 5.024 2.437 1.00 93.06 107 ASP A C 1
ATOM 826 O O . ASP A 1 107 ? 2.817 3.997 2.785 1.00 93.06 107 ASP A O 1
ATOM 830 N N . PHE A 1 108 ? 1.419 5.057 1.374 1.00 91.81 108 PHE A N 1
ATOM 831 C CA . PHE A 1 108 ? 1.078 3.897 0.554 1.00 91.81 108 PHE A CA 1
ATOM 832 C C . PHE A 1 108 ? 1.054 4.231 -0.937 1.00 91.81 108 PHE A C 1
ATOM 834 O O . PHE A 1 108 ? 0.603 5.298 -1.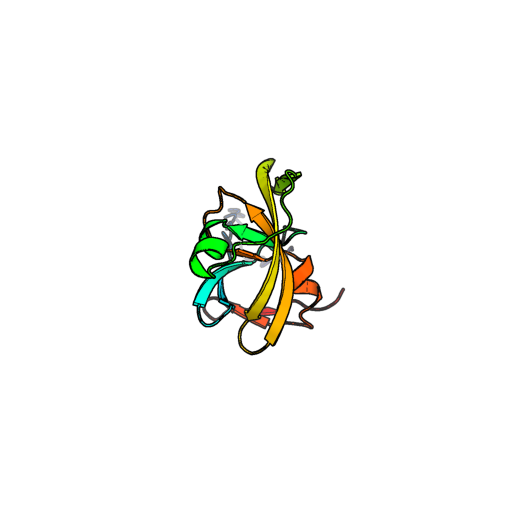354 1.00 91.81 108 PHE A O 1
ATOM 841 N N . LEU A 1 109 ? 1.429 3.247 -1.747 1.00 89.44 109 LEU A N 1
ATOM 842 C CA . LEU A 1 109 ? 1.149 3.184 -3.173 1.00 89.44 109 LEU A CA 1
ATOM 843 C C . LEU A 1 109 ? 0.252 1.968 -3.418 1.00 89.44 109 LEU A C 1
ATOM 845 O O . LEU A 1 109 ? 0.634 0.841 -3.106 1.00 89.44 109 LEU A O 1
ATOM 849 N N . ILE A 1 110 ? -0.933 2.198 -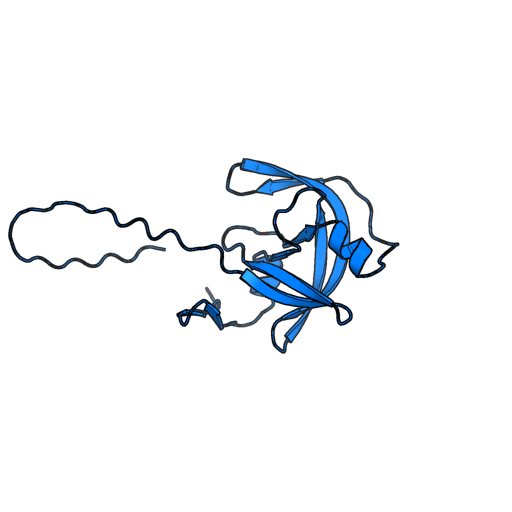3.973 1.00 87.44 110 ILE A N 1
ATOM 850 C CA . ILE A 1 110 ? -1.881 1.139 -4.320 1.00 87.44 110 ILE A CA 1
ATOM 851 C C . ILE A 1 110 ? -1.687 0.786 -5.787 1.00 87.44 110 ILE A C 1
ATOM 853 O O . ILE A 1 110 ? -1.918 1.621 -6.666 1.00 87.44 110 ILE A O 1
ATOM 857 N N . GLY A 1 111 ? -1.263 -0.449 -6.027 1.00 85.25 111 GLY A N 1
ATOM 858 C CA . GLY A 1 111 ? -1.121 -1.033 -7.347 1.00 85.25 111 GLY A CA 1
ATOM 859 C C . GLY A 1 111 ? -2.384 -1.738 -7.836 1.00 85.25 111 GLY A C 1
ATOM 860 O O . GLY A 1 111 ? -3.429 -1.784 -7.178 1.00 85.25 111 GLY A O 1
ATOM 861 N N . ASN A 1 112 ? -2.276 -2.296 -9.039 1.00 80.44 112 ASN A N 1
ATOM 862 C CA . ASN A 1 112 ? -3.354 -3.033 -9.690 1.00 80.44 112 ASN A CA 1
ATOM 863 C C . ASN A 1 112 ? -3.690 -4.357 -8.978 1.00 80.44 112 ASN A C 1
ATOM 865 O O . ASN A 1 112 ? -4.803 -4.855 -9.122 1.00 80.44 112 ASN A O 1
ATOM 869 N N . ASP A 1 113 ? -2.766 -4.899 -8.183 1.00 83.75 113 ASP A N 1
ATOM 870 C CA . ASP A 1 113 ? -2.946 -6.082 -7.331 1.00 83.75 113 ASP A CA 1
ATOM 871 C C . ASP A 1 113 ? -4.046 -5.922 -6.271 1.00 83.75 113 ASP A C 1
ATOM 873 O O . ASP A 1 113 ? -4.758 -6.879 -5.959 1.00 83.75 113 ASP A O 1
ATOM 877 N N . ILE A 1 114 ? -4.221 -4.711 -5.748 1.00 80.81 114 ILE A N 1
ATOM 878 C CA . ILE A 1 114 ? -5.323 -4.361 -4.852 1.00 80.81 114 ILE A CA 1
ATOM 879 C C . ILE A 1 114 ? -6.529 -3.877 -5.653 1.00 80.81 114 ILE A C 1
ATOM 881 O O . ILE A 1 114 ? -7.654 -4.286 -5.364 1.00 80.81 114 ILE A O 1
ATOM 885 N N . MET A 1 115 ? -6.321 -3.033 -6.670 1.00 71.69 115 MET A N 1
ATOM 886 C CA . MET A 1 115 ? -7.440 -2.493 -7.455 1.00 71.69 115 MET A CA 1
ATOM 887 C C . MET A 1 115 ? -8.254 -3.589 -8.149 1.00 71.69 115 MET A C 1
ATOM 889 O O . MET A 1 115 ? -9.470 -3.471 -8.204 1.00 71.69 115 MET A O 1
ATOM 893 N N . GLY A 1 116 ? -7.622 -4.672 -8.610 1.00 65.00 116 GLY A N 1
ATOM 894 C CA . GLY A 1 116 ? -8.324 -5.810 -9.210 1.00 65.00 116 GLY A CA 1
ATOM 895 C C . GLY A 1 116 ? -9.194 -6.603 -8.226 1.00 65.00 116 GLY A C 1
ATOM 896 O O . GLY A 1 116 ? -10.141 -7.258 -8.648 1.00 65.00 116 GLY A O 1
ATOM 897 N N . LYS A 1 117 ? -8.918 -6.529 -6.915 1.00 66.94 117 LYS A N 1
ATOM 898 C CA . LYS A 1 117 ? -9.748 -7.166 -5.870 1.00 66.94 117 LYS A CA 1
ATOM 899 C C . LYS A 1 117 ? -10.995 -6.355 -5.544 1.00 66.94 117 LYS A C 1
ATOM 901 O O . LYS A 1 117 ? -11.987 -6.883 -5.048 1.00 66.94 117 LYS A O 1
ATOM 906 N N . PHE A 1 118 ? -10.930 -5.062 -5.808 1.00 62.50 118 PHE A N 1
ATOM 907 C CA . PHE A 1 118 ? -12.041 -4.157 -5.661 1.00 62.50 118 PHE A CA 1
ATOM 908 C C . PHE A 1 118 ? -12.879 -4.190 -6.943 1.00 62.50 118 PHE A C 1
ATOM 910 O O . PHE A 1 118 ? -12.595 -3.477 -7.904 1.00 62.50 118 PHE A O 1
ATOM 917 N N . GLY A 1 119 ? -13.928 -5.021 -6.949 1.00 47.66 119 GLY A N 1
ATOM 918 C CA . GLY A 1 119 ? -14.974 -4.970 -7.974 1.00 47.66 119 GLY A CA 1
ATOM 919 C C . GLY A 1 119 ? -15.437 -3.528 -8.196 1.00 47.66 119 GLY A C 1
ATOM 920 O O . GLY A 1 119 ? -15.454 -2.731 -7.263 1.00 47.66 119 GLY A O 1
ATOM 921 N N . SER A 1 120 ? -15.738 -3.189 -9.442 1.00 44.38 120 SER A N 1
ATOM 922 C CA . SER A 1 120 ? -15.641 -1.852 -10.018 1.00 44.38 120 SER A CA 1
ATOM 923 C C . SER A 1 120 ? -15.728 -0.646 -9.059 1.00 44.38 120 SER A C 1
ATOM 925 O O . SER A 1 120 ? -16.805 -0.075 -8.866 1.00 44.38 120 SER A O 1
ATOM 927 N N . ILE A 1 121 ? -14.613 -0.214 -8.448 1.00 44.91 121 ILE A N 1
ATOM 928 C CA . ILE A 1 121 ? -14.645 0.949 -7.547 1.00 44.91 121 ILE A CA 1
ATOM 929 C C . ILE A 1 121 ? -14.524 2.243 -8.338 1.00 44.91 121 ILE A C 1
ATOM 931 O O . ILE A 1 121 ? -13.525 2.531 -8.995 1.00 44.91 121 ILE A O 1
ATOM 935 N N . SER A 1 122 ? -15.552 3.076 -8.197 1.00 41.78 122 SER A N 1
ATOM 936 C CA . SER A 1 122 ? -15.511 4.476 -8.586 1.00 41.78 122 SER A CA 1
ATOM 937 C C . SER A 1 122 ? -14.871 5.335 -7.491 1.00 41.78 122 SER A C 1
ATOM 939 O O . SER A 1 122 ? -15.453 5.533 -6.419 1.00 41.78 122 SER A O 1
ATOM 941 N N . PHE A 1 123 ? -13.686 5.884 -7.732 1.00 43.91 123 PHE A N 1
ATOM 942 C CA . PHE A 1 123 ? -13.086 6.925 -6.894 1.00 43.91 123 PHE A CA 1
ATOM 943 C C . PHE A 1 123 ? -13.565 8.289 -7.374 1.00 43.91 123 PHE A C 1
ATOM 945 O O . PHE A 1 123 ? -13.549 8.545 -8.567 1.00 43.91 123 PHE A O 1
ATOM 952 N N . THR A 1 124 ? -14.010 9.169 -6.481 1.00 35.09 124 THR A N 1
ATOM 953 C CA . THR A 1 124 ? -14.368 10.536 -6.874 1.00 35.09 124 THR A CA 1
ATOM 954 C C . THR A 1 124 ? -13.207 11.437 -6.487 1.00 35.09 124 THR A C 1
ATOM 956 O O . THR A 1 124 ? -12.981 11.654 -5.301 1.00 35.09 124 THR A O 1
ATOM 959 N N . ASP A 1 125 ? -12.455 11.909 -7.475 1.00 37.28 125 ASP A N 1
ATOM 960 C CA . ASP A 1 125 ? -11.307 12.801 -7.302 1.00 37.28 125 ASP A CA 1
ATOM 961 C C . ASP A 1 125 ? -11.700 14.193 -7.816 1.00 37.28 125 ASP A C 1
ATOM 963 O O . ASP A 1 125 ? -12.050 14.330 -8.988 1.00 37.28 125 ASP A O 1
ATOM 967 N N . TYR A 1 126 ? -11.763 15.203 -6.940 1.00 33.50 126 TYR A N 1
ATOM 968 C CA . TYR A 1 126 ? -12.216 16.572 -7.270 1.00 33.50 126 TYR A CA 1
ATOM 969 C C . TYR A 1 126 ? -13.491 16.638 -8.145 1.00 33.50 126 TYR A C 1
ATOM 971 O O . TYR A 1 126 ? -13.580 17.406 -9.101 1.00 33.50 126 TYR A O 1
ATOM 979 N N . GLY A 1 127 ? -14.486 15.794 -7.848 1.00 29.98 127 GLY A N 1
ATOM 980 C CA . GLY A 1 127 ? -15.749 15.735 -8.598 1.00 29.98 127 GLY A CA 1
ATOM 981 C C . GLY A 1 127 ? -15.725 14.870 -9.867 1.00 29.98 127 GLY A C 1
ATOM 982 O O . GLY A 1 127 ? -16.754 14.741 -10.526 1.00 29.98 127 GLY A O 1
ATOM 983 N N . LYS A 1 128 ? -14.603 14.221 -10.205 1.00 32.38 128 LYS A N 1
ATOM 984 C CA . LYS A 1 128 ? -14.512 13.264 -11.319 1.00 32.38 128 LYS A CA 1
ATOM 985 C C . LYS A 1 128 ? -14.601 11.827 -10.821 1.00 32.38 128 LYS A C 1
ATOM 987 O O . LYS A 1 128 ? -13.781 11.386 -10.023 1.00 32.38 128 LYS A O 1
ATOM 992 N N . LYS A 1 129 ? -15.595 11.092 -11.325 1.00 37.34 129 LYS A N 1
ATOM 993 C CA . LYS A 1 129 ? -15.807 9.665 -11.060 1.00 3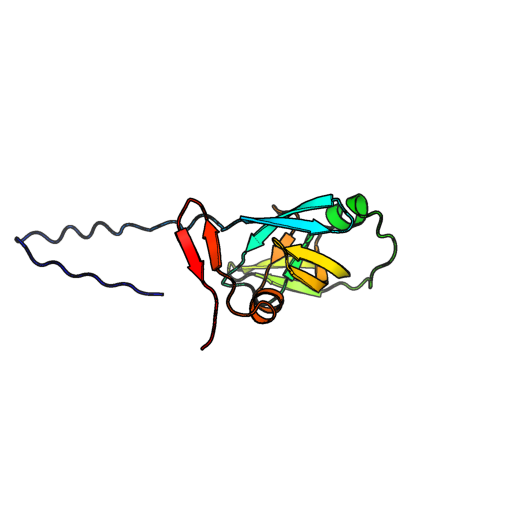7.34 129 LYS A CA 1
ATOM 994 C C . LYS A 1 129 ? -14.811 8.835 -11.883 1.00 37.34 129 LYS A C 1
ATOM 996 O O . LYS A 1 129 ? -14.943 8.721 -13.095 1.00 37.34 129 LYS A O 1
ATOM 1001 N N . ILE A 1 130 ? -13.807 8.273 -11.227 1.00 44.50 130 ILE A N 1
ATOM 1002 C CA . ILE A 1 130 ? -12.837 7.322 -11.766 1.00 44.50 130 ILE A CA 1
ATOM 1003 C C . ILE A 1 130 ? -13.349 5.918 -11.466 1.00 44.50 130 ILE A C 1
ATOM 1005 O O . ILE A 1 130 ? -13.071 5.377 -10.403 1.00 44.50 130 ILE A O 1
ATOM 1009 N N . THR A 1 131 ? -14.133 5.351 -12.375 1.00 40.00 131 THR A N 1
ATOM 1010 C CA . THR A 1 131 ? -14.564 3.951 -12.298 1.00 40.00 131 THR A CA 1
ATOM 1011 C C . THR A 1 131 ? -13.450 3.059 -12.827 1.00 40.00 131 THR A C 1
ATOM 1013 O O . THR A 1 131 ? -13.057 3.195 -13.981 1.00 40.00 131 THR A O 1
ATOM 1016 N N . PHE A 1 132 ? -12.943 2.166 -11.988 1.00 44.03 132 PHE A N 1
ATOM 1017 C CA . PHE A 1 132 ? -12.172 1.005 -12.431 1.00 44.03 132 PHE A CA 1
ATOM 1018 C C . PHE A 1 132 ? -13.136 -0.175 -12.520 1.00 44.03 132 PHE A C 1
ATOM 1020 O O . PHE A 1 132 ? -14.040 -0.202 -11.698 1.00 44.03 132 PHE A O 1
ATOM 1027 N N . GLY A 1 133 ? -13.016 -1.079 -13.500 1.00 31.09 133 GLY A N 1
ATOM 1028 C CA . GLY A 1 133 ? -13.929 -2.223 -13.641 1.00 31.09 133 GLY A CA 1
ATOM 1029 C C . GLY A 1 133 ? -14.032 -2.820 -15.049 1.00 31.09 133 GLY A C 1
ATOM 1030 O O . GLY A 1 133 ? -14.478 -2.114 -15.945 1.00 31.09 133 GLY A O 1
ATOM 1031 N N . GLU A 1 134 ? -13.640 -4.100 -15.134 1.00 26.06 134 GLU A N 1
ATOM 1032 C CA . GLU A 1 134 ? -13.647 -5.123 -16.209 1.00 26.06 134 GLU A CA 1
ATOM 1033 C C . GLU A 1 134 ? -13.096 -4.800 -17.614 1.00 26.06 134 GLU A C 1
ATOM 1035 O O . GLU A 1 134 ? -13.292 -3.726 -18.175 1.00 26.06 134 GLU A O 1
ATOM 1040 N N . VAL A 1 135 ? -12.341 -5.786 -18.124 1.00 36.88 135 VAL A N 1
ATOM 1041 C CA . VAL A 1 135 ? -11.762 -5.877 -19.475 1.00 36.88 135 VAL A CA 1
ATOM 1042 C C . VAL A 1 135 ? -12.871 -5.980 -20.513 1.00 36.88 135 VAL A C 1
ATOM 1044 O O . VAL A 1 135 ? -13.812 -6.763 -20.262 1.00 36.88 135 VAL A O 1
#